Protein AF-A0A0S4ILV2-F1 (afdb_monomer_lite)

pLDDT: mean 85.87, std 9.49, range [50.66, 94.62]

Foldseek 3Di:
DPPVVVVVVVQVVLLVVLLVLLVVLLVVLVCQLPPPPDPVSVVLSVVLNVLLDVCNDDPHGSVSSVVSSVVSVVSVVVVPPPPDPVVVVVVVVVVVVVQVVLLVVLLVLLVVLLCCLVPPDDADPVCPVVSVVLNVLSVVCNVCSVPDGSVSSVVSSVVSVVVCVVRDDD

Structure (mmCIF, N/CA/C/O backbone):
data_AF-A0A0S4ILV2-F1
#
_entry.id   AF-A0A0S4ILV2-F1
#
loop_
_atom_site.group_PDB
_atom_site.id
_atom_site.type_symbol
_atom_site.label_atom_id
_atom_site.label_alt_id
_atom_site.label_comp_id
_atom_site.label_asym_id
_atom_site.label_entity_id
_atom_site.label_seq_id
_atom_site.pdbx_PDB_ins_code
_atom_site.Cartn_x
_atom_site.Cartn_y
_atom_site.Cartn_z
_atom_site.occupancy
_atom_site.B_iso_or_equiv
_atom_site.auth_seq_id
_atom_site.auth_comp_id
_atom_site.auth_asym_id
_atom_site.auth_atom_id
_atom_site.pdbx_PDB_model_num
ATOM 1 N N . MET A 1 1 ? -34.498 4.677 56.492 1.00 55.31 1 MET A N 1
ATOM 2 C CA . MET A 1 1 ? -35.205 3.846 55.490 1.00 55.31 1 MET A CA 1
ATOM 3 C C . MET A 1 1 ? -34.819 4.222 54.044 1.00 55.31 1 MET A C 1
ATOM 5 O O . MET A 1 1 ? -35.516 3.838 53.121 1.00 55.31 1 MET A O 1
ATOM 9 N N . GLU A 1 2 ? -33.682 4.906 53.819 1.00 61.34 2 GLU A N 1
ATOM 10 C CA . GLU A 1 2 ? -33.318 5.513 52.516 1.00 61.34 2 GLU A CA 1
ATOM 11 C C . GLU A 1 2 ? -32.109 4.856 51.813 1.00 61.34 2 GLU A C 1
ATOM 13 O O . GLU A 1 2 ? -31.772 5.202 50.687 1.00 61.34 2 GLU A O 1
ATOM 18 N N . LEU A 1 3 ? -31.452 3.877 52.444 1.00 70.12 3 LEU A N 1
ATOM 19 C CA . LEU A 1 3 ? -30.228 3.257 51.911 1.00 70.12 3 LEU A CA 1
ATOM 20 C C . LEU A 1 3 ? -30.475 2.308 50.727 1.00 70.12 3 LEU A C 1
ATOM 22 O O . LEU A 1 3 ? -29.623 2.187 49.852 1.00 70.12 3 LEU A O 1
ATOM 26 N N . GLU A 1 4 ? -31.615 1.619 50.687 1.00 78.19 4 GLU A N 1
ATOM 27 C CA . GLU A 1 4 ? -31.953 0.713 49.581 1.00 78.19 4 GLU A CA 1
ATOM 28 C C . GLU A 1 4 ? -32.228 1.413 48.242 1.00 78.19 4 GLU A C 1
ATOM 30 O O . GLU A 1 4 ? -31.671 0.962 47.237 1.00 78.19 4 GLU A O 1
ATOM 35 N N . PRO A 1 5 ? -33.035 2.493 48.169 1.00 79.75 5 PRO A N 1
ATOM 36 C CA . PRO A 1 5 ? -33.258 3.188 46.902 1.00 79.75 5 PRO A CA 1
ATOM 37 C C . PRO A 1 5 ? -31.969 3.819 46.361 1.00 79.75 5 PRO A C 1
ATOM 39 O O . PRO A 1 5 ? -31.701 3.693 45.169 1.00 79.75 5 PRO A O 1
ATOM 42 N N . LEU A 1 6 ? -31.121 4.383 47.231 1.00 77.19 6 LEU A N 1
ATOM 43 C CA . LEU A 1 6 ? -29.816 4.933 46.844 1.00 77.19 6 LEU A CA 1
ATOM 44 C C . LEU A 1 6 ? -28.878 3.862 46.267 1.00 77.19 6 LEU A C 1
ATOM 46 O O . LEU A 1 6 ? -28.250 4.088 45.234 1.00 77.19 6 LEU A O 1
ATOM 50 N N . LYS A 1 7 ? -28.821 2.668 46.876 1.00 81.31 7 LYS A N 1
ATOM 51 C CA . LYS A 1 7 ? -28.026 1.543 46.349 1.00 81.31 7 LYS A CA 1
ATOM 52 C C . LYS A 1 7 ? -28.518 1.078 44.980 1.00 81.31 7 LYS A C 1
ATOM 54 O O . LYS A 1 7 ? -27.703 0.836 44.096 1.00 81.31 7 LYS A O 1
ATOM 59 N N . ARG A 1 8 ? -29.838 0.985 44.777 1.00 81.38 8 ARG A N 1
ATOM 60 C CA . ARG A 1 8 ? -30.420 0.624 43.470 1.00 81.38 8 ARG A CA 1
ATOM 61 C C . ARG A 1 8 ? -30.120 1.677 42.406 1.00 81.38 8 ARG A C 1
ATOM 63 O O . ARG A 1 8 ? -29.811 1.325 41.269 1.00 81.38 8 ARG A O 1
ATOM 70 N N . GLU A 1 9 ? -30.176 2.955 42.770 1.00 82.81 9 GLU A N 1
ATOM 71 C CA . GLU A 1 9 ? -29.839 4.048 41.862 1.00 82.81 9 GLU A CA 1
ATOM 72 C C . GLU A 1 9 ? -28.350 4.017 41.479 1.00 82.81 9 GLU A C 1
ATOM 74 O O . GLU A 1 9 ? -28.014 4.111 40.297 1.00 82.81 9 GLU A O 1
ATOM 79 N N . GLU A 1 10 ? -27.450 3.800 42.439 1.00 83.25 10 GLU A N 1
ATOM 80 C CA . GLU A 1 10 ? -26.012 3.668 42.181 1.00 83.25 10 GLU A CA 1
ATOM 81 C C . GLU A 1 10 ? -25.693 2.455 41.291 1.00 83.25 10 GLU A C 1
ATOM 83 O O . GLU A 1 10 ? -24.943 2.574 40.318 1.00 83.25 10 GLU A O 1
ATOM 88 N N . GLU A 1 11 ? -26.311 1.303 41.563 1.00 83.94 11 GLU A N 1
ATOM 89 C CA . GLU A 1 11 ? -26.192 0.088 40.749 1.00 83.94 11 GLU A CA 1
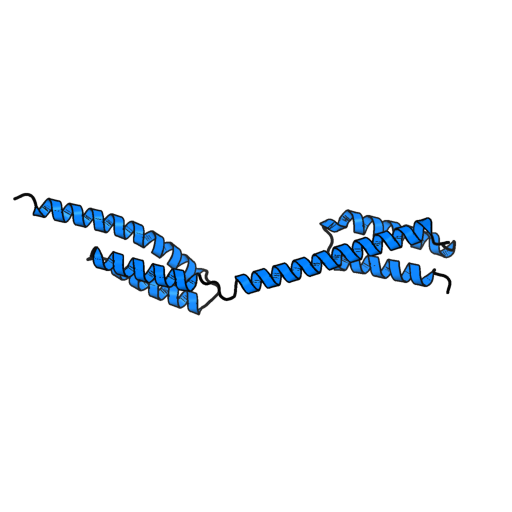ATOM 90 C C . GLU A 1 11 ? -26.661 0.344 39.307 1.00 83.94 11 GLU A C 1
ATOM 92 O O . GLU A 1 11 ? -25.978 -0.027 38.351 1.00 83.94 11 GLU A O 1
ATOM 97 N N . SER A 1 12 ? -27.776 1.061 39.128 1.00 84.19 12 SER A N 1
ATOM 98 C CA . SER A 1 12 ? -28.300 1.403 37.800 1.00 84.19 12 SER A CA 1
ATOM 99 C C . SER A 1 12 ? -27.360 2.327 37.011 1.00 84.19 12 SER A C 1
ATOM 101 O O . SER A 1 12 ? -27.126 2.112 35.815 1.00 84.19 12 SER A O 1
ATOM 103 N N . LYS A 1 13 ? -26.736 3.307 37.683 1.00 88.56 13 LYS A N 1
ATOM 104 C CA . LYS A 1 13 ? -25.730 4.201 37.086 1.00 88.56 13 LYS A CA 1
ATOM 105 C C . LYS A 1 13 ? -24.481 3.420 36.684 1.00 88.56 13 LYS A C 1
ATOM 107 O O . LYS A 1 13 ? -23.993 3.583 35.565 1.00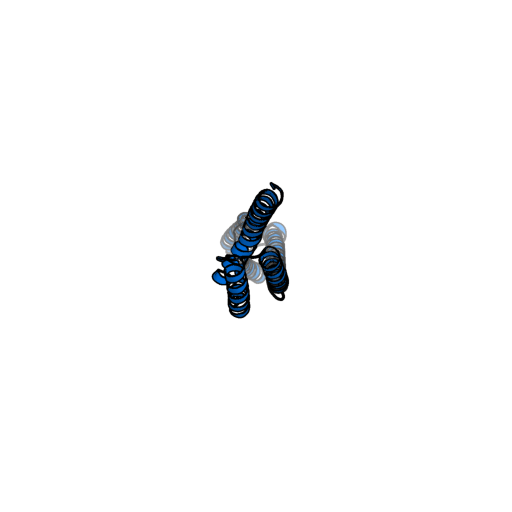 88.56 13 LYS A O 1
ATOM 112 N N . ARG A 1 14 ? -24.003 2.514 37.545 1.00 88.88 14 ARG A N 1
ATOM 113 C CA . ARG A 1 14 ? -22.870 1.622 37.239 1.00 88.88 14 ARG A CA 1
ATOM 114 C C . ARG A 1 14 ? -23.163 0.736 36.033 1.00 88.88 14 ARG A C 1
ATOM 116 O O . ARG A 1 14 ? -22.335 0.663 35.129 1.00 88.88 14 ARG A O 1
ATOM 123 N N . ILE A 1 15 ? -24.342 0.118 35.976 1.00 89.50 15 ILE A N 1
ATOM 124 C CA . ILE A 1 15 ? -24.767 -0.696 34.830 1.00 89.50 15 ILE A CA 1
ATOM 125 C C . ILE A 1 15 ? -24.761 0.145 33.551 1.00 89.50 15 ILE A C 1
ATOM 127 O O . ILE A 1 15 ? -24.232 -0.303 32.539 1.00 89.50 15 ILE A O 1
ATOM 131 N N . THR A 1 16 ? 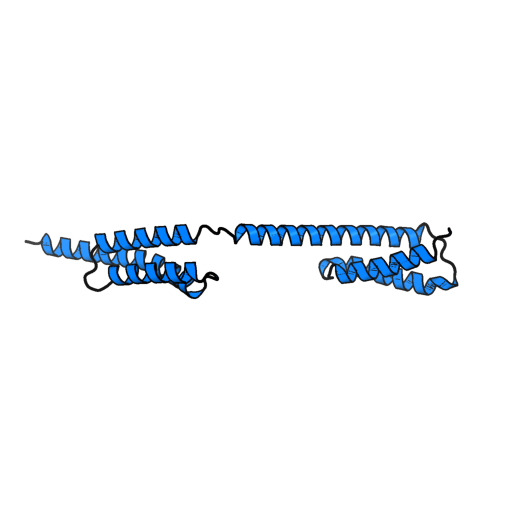-25.269 1.376 33.593 1.00 89.19 16 THR A N 1
ATOM 132 C CA . THR A 1 16 ? -25.295 2.272 32.423 1.00 89.19 16 THR A CA 1
ATOM 133 C C . THR A 1 16 ? -23.888 2.570 31.897 1.00 89.19 16 THR A C 1
ATOM 135 O O . THR A 1 16 ? -23.634 2.446 30.699 1.00 89.19 16 THR A O 1
ATOM 138 N N . ILE A 1 17 ? -22.949 2.891 32.792 1.00 90.62 17 ILE A N 1
ATOM 139 C CA . ILE A 1 17 ? -21.543 3.135 32.435 1.00 90.62 17 ILE A CA 1
ATOM 140 C C . ILE A 1 17 ? -20.907 1.875 31.833 1.00 90.62 17 ILE A C 1
ATOM 142 O O . ILE A 1 17 ? -20.215 1.948 30.815 1.00 90.62 17 ILE A O 1
ATOM 146 N N . LEU A 1 18 ? -21.157 0.710 32.435 1.00 91.06 18 LEU A N 1
ATOM 147 C CA . LEU A 1 18 ? -20.626 -0.564 31.956 1.00 91.06 18 LEU A CA 1
ATOM 148 C C . LEU A 1 18 ? -21.185 -0.937 30.579 1.00 91.06 18 LEU A C 1
ATOM 150 O O . LEU A 1 18 ? -20.421 -1.385 29.727 1.00 91.06 18 LEU A O 1
ATOM 154 N N . LYS A 1 19 ? -22.477 -0.694 30.323 1.00 91.88 19 LYS A N 1
ATOM 155 C CA . LYS A 1 19 ? -23.083 -0.891 28.998 1.00 91.88 19 LYS A CA 1
ATOM 156 C C . LYS A 1 19 ? -22.422 -0.002 27.947 1.00 91.88 19 LYS A C 1
ATOM 158 O O . LYS A 1 19 ? -22.015 -0.513 26.911 1.00 91.88 19 LYS A O 1
ATOM 163 N N . ALA A 1 20 ? -22.196 1.278 28.249 1.00 89.94 20 ALA A N 1
ATOM 164 C CA . ALA A 1 20 ? -21.505 2.189 27.335 1.00 89.94 20 ALA A CA 1
ATOM 165 C C . ALA A 1 20 ? -20.054 1.755 27.038 1.00 89.94 20 ALA A C 1
ATOM 167 O O . ALA A 1 20 ? -19.563 1.907 25.919 1.00 89.94 20 ALA A O 1
ATOM 168 N N . ALA A 1 21 ? -19.346 1.195 28.025 1.00 88.19 21 ALA A N 1
ATOM 169 C CA . ALA A 1 21 ? -18.010 0.637 27.815 1.00 88.19 21 ALA A CA 1
ATOM 170 C C . ALA A 1 21 ? -18.042 -0.641 26.958 1.00 88.19 21 ALA A C 1
ATOM 172 O O . ALA A 1 21 ? -17.188 -0.820 26.087 1.00 88.19 21 ALA A O 1
ATOM 173 N N . ALA A 1 22 ? -19.029 -1.509 27.183 1.00 92.00 22 ALA A N 1
ATOM 174 C CA . ALA A 1 22 ? -19.218 -2.738 26.426 1.00 92.00 22 ALA A CA 1
ATOM 175 C C . ALA A 1 22 ? -19.663 -2.464 24.976 1.00 92.00 22 ALA A C 1
ATOM 177 O O . ALA A 1 22 ? -19.216 -3.152 24.061 1.00 92.00 22 ALA A O 1
ATOM 178 N N . ASP A 1 23 ? -20.436 -1.400 24.739 1.00 92.44 23 ASP A N 1
ATOM 179 C CA . ASP A 1 23 ? -20.822 -0.944 23.400 1.00 92.44 23 ASP A CA 1
ATOM 180 C C . ASP A 1 23 ? -19.614 -0.589 22.528 1.00 92.44 23 ASP A C 1
ATOM 182 O O . ASP A 1 23 ? -19.587 -0.930 21.346 1.00 92.44 23 ASP A O 1
ATOM 186 N N . LYS A 1 24 ? -18.570 0.023 23.102 1.00 91.19 24 LYS A N 1
ATOM 187 C CA . LYS A 1 24 ? -17.326 0.297 22.362 1.00 91.19 24 LYS A CA 1
ATOM 188 C C . LYS A 1 24 ? -16.678 -0.994 21.859 1.00 91.19 24 LYS A C 1
ATOM 190 O O . LYS A 1 24 ? -16.276 -1.068 20.704 1.00 91.19 24 LYS A O 1
ATOM 195 N N . VAL A 1 25 ? -16.624 -2.020 22.710 1.00 91.81 25 VAL A N 1
ATOM 196 C CA . VAL A 1 25 ? -16.092 -3.345 22.346 1.00 91.81 25 VAL A CA 1
ATOM 197 C C . VAL A 1 25 ? -16.983 -4.019 21.302 1.00 91.81 25 VAL A C 1
ATOM 199 O O . VAL A 1 25 ? -16.479 -4.626 20.359 1.00 91.81 25 VAL A O 1
ATOM 202 N N . ARG A 1 26 ? -18.306 -3.864 21.426 1.00 93.56 26 ARG A N 1
ATOM 203 C CA . ARG A 1 26 ? -19.283 -4.378 20.464 1.00 93.56 26 ARG A CA 1
ATOM 204 C C . ARG A 1 26 ? -19.086 -3.792 19.067 1.00 93.56 26 ARG A C 1
ATOM 206 O O . ARG A 1 26 ? -19.136 -4.546 18.103 1.00 93.56 26 ARG A O 1
ATOM 213 N N . ILE A 1 27 ? -18.834 -2.486 18.952 1.00 91.50 27 ILE A N 1
ATOM 214 C CA . ILE A 1 27 ? -18.581 -1.827 17.660 1.00 91.50 27 ILE A CA 1
ATOM 215 C C . ILE A 1 27 ? -17.337 -2.420 16.988 1.00 91.50 27 ILE A C 1
ATOM 217 O O . ILE A 1 27 ? -17.397 -2.790 15.819 1.00 91.50 27 ILE A O 1
ATOM 221 N N . THR A 1 28 ? -16.235 -2.584 17.724 1.00 88.31 28 THR A N 1
ATOM 222 C CA . THR A 1 28 ? -15.004 -3.181 17.178 1.00 88.31 28 THR A CA 1
ATOM 223 C C . THR A 1 28 ? -15.203 -4.641 16.762 1.00 88.31 28 THR A C 1
ATOM 225 O O . THR A 1 28 ? -14.705 -5.069 15.724 1.00 88.31 28 THR A O 1
ATOM 228 N N . LEU A 1 29 ? -15.964 -5.417 17.538 1.00 91.56 29 LEU A N 1
ATOM 229 C CA . LEU A 1 29 ? -16.326 -6.785 17.160 1.00 91.56 29 LEU A CA 1
ATOM 230 C C . LEU A 1 29 ? -17.213 -6.830 15.914 1.00 91.56 29 LEU A C 1
ATOM 232 O O . LEU A 1 29 ? -17.030 -7.715 15.083 1.00 91.56 29 LEU A O 1
ATOM 236 N N . LEU A 1 30 ? -18.158 -5.897 15.777 1.00 93.44 30 LEU A N 1
ATOM 237 C CA . LEU A 1 30 ? -19.042 -5.807 14.617 1.00 93.44 30 LEU A CA 1
ATOM 238 C C . LEU A 1 30 ? -18.248 -5.500 13.347 1.00 93.44 30 LEU A C 1
ATOM 240 O O . LEU A 1 30 ? -18.461 -6.146 12.322 1.00 93.44 30 LEU A O 1
ATOM 244 N N . ASP A 1 31 ? -17.314 -4.557 13.438 1.00 87.50 31 ASP A N 1
ATOM 245 C CA . ASP A 1 31 ? -16.390 -4.225 12.358 1.00 87.50 31 ASP A CA 1
ATOM 246 C C . ASP A 1 31 ? -15.601 -5.469 11.922 1.00 87.50 31 ASP A C 1
ATOM 248 O O . ASP A 1 31 ? -15.673 -5.886 10.764 1.00 87.50 31 ASP A O 1
ATOM 252 N N . ARG A 1 32 ? -14.985 -6.179 12.876 1.00 86.31 32 ARG A N 1
ATOM 253 C CA . ARG A 1 32 ? -14.231 -7.409 12.590 1.00 86.31 32 ARG A CA 1
ATOM 254 C C . ARG A 1 32 ? -15.110 -8.534 12.031 1.00 86.31 32 ARG A C 1
ATOM 256 O O . ARG A 1 32 ? -14.697 -9.239 11.115 1.00 86.31 32 ARG A O 1
ATOM 263 N N . ALA A 1 33 ? -16.333 -8.690 12.534 1.00 90.06 33 ALA A N 1
ATOM 264 C CA . ALA A 1 33 ? -17.302 -9.683 12.067 1.00 90.06 33 ALA A CA 1
ATOM 265 C C . ALA A 1 33 ? -17.802 -9.431 10.633 1.00 90.06 33 ALA A C 1
ATOM 267 O O . ALA A 1 33 ? -18.246 -10.375 9.963 1.00 90.06 33 ALA A O 1
ATOM 268 N N . THR A 1 34 ? -17.752 -8.174 10.185 1.00 88.06 34 THR A N 1
ATOM 269 C CA . THR A 1 34 ? -18.267 -7.725 8.885 1.00 88.06 34 THR A CA 1
ATOM 270 C C . THR A 1 34 ? -17.155 -7.639 7.845 1.00 88.06 34 THR A C 1
ATOM 272 O O . THR A 1 34 ? -17.317 -8.156 6.742 1.00 88.06 34 THR A O 1
ATOM 275 N N . TYR A 1 35 ? -16.017 -7.043 8.209 1.00 82.19 35 TYR A N 1
ATOM 276 C CA . TYR A 1 35 ? -14.973 -6.638 7.267 1.00 82.19 35 TYR A CA 1
ATOM 277 C C . TYR A 1 35 ? -13.658 -7.411 7.387 1.00 82.19 35 TYR A C 1
ATOM 279 O O . TYR A 1 35 ? -12.792 -7.226 6.535 1.00 82.19 35 TYR A O 1
ATOM 287 N N . SER A 1 36 ? -13.477 -8.299 8.379 1.00 81.31 36 SER A N 1
ATOM 288 C CA . SER A 1 36 ? -12.290 -9.171 8.375 1.00 81.31 36 SER A CA 1
ATOM 289 C C . SER A 1 36 ? -12.234 -9.964 7.069 1.00 81.31 36 SER A C 1
ATOM 291 O O . SER A 1 36 ? -13.256 -10.464 6.604 1.00 81.31 36 SER A O 1
ATOM 293 N N . HIS A 1 37 ? -11.039 -10.123 6.501 1.00 76.44 37 HIS A N 1
ATOM 294 C CA . HIS A 1 37 ? -10.801 -10.925 5.302 1.00 76.44 37 HIS A CA 1
ATOM 295 C C . HIS A 1 37 ? -10.782 -12.438 5.576 1.00 76.44 37 HIS A C 1
ATOM 297 O O . HIS A 1 37 ? -10.861 -13.225 4.634 1.00 76.44 37 HIS A O 1
ATOM 303 N N . VAL A 1 38 ? -10.732 -12.857 6.845 1.00 81.12 38 VAL A N 1
ATOM 304 C CA . VAL A 1 38 ? -10.601 -14.259 7.257 1.00 81.12 38 VAL A CA 1
ATOM 305 C C . VAL A 1 38 ? -11.920 -14.776 7.838 1.00 81.12 38 VAL A C 1
ATOM 307 O O . VAL A 1 38 ? -12.419 -14.284 8.849 1.00 81.12 38 VAL A O 1
ATOM 310 N N . ASP A 1 39 ? -12.478 -15.838 7.247 1.00 80.19 39 ASP A N 1
ATOM 311 C CA . ASP A 1 39 ? -13.742 -16.448 7.700 1.00 80.19 39 ASP A CA 1
ATOM 312 C C . ASP A 1 39 ? -13.716 -16.946 9.148 1.00 80.19 39 ASP A C 1
ATOM 314 O O . ASP A 1 39 ? -14.732 -16.928 9.847 1.00 80.19 39 ASP A O 1
ATOM 318 N N . TYR A 1 40 ? -12.561 -17.433 9.600 1.00 84.06 40 TYR A N 1
ATOM 319 C CA . TYR A 1 40 ? -12.372 -17.842 10.987 1.00 84.06 40 TYR A CA 1
ATOM 320 C C . TYR A 1 40 ? -12.536 -16.653 11.942 1.00 84.06 40 TYR A C 1
ATOM 322 O O . TYR A 1 40 ? -13.330 -16.730 12.876 1.00 84.06 40 TYR A O 1
ATOM 330 N N . GLU A 1 41 ? -11.875 -15.529 11.666 1.00 85.44 41 GLU A N 1
ATOM 331 C CA . GLU A 1 41 ? -11.973 -14.320 12.486 1.00 85.44 41 GLU A CA 1
ATOM 332 C C . GLU A 1 41 ? -13.389 -13.747 12.485 1.00 85.44 41 GLU A C 1
ATOM 334 O O . GLU A 1 41 ? -13.894 -13.380 13.544 1.00 85.44 41 GLU A O 1
ATOM 339 N N . ARG A 1 42 ? -14.071 -13.748 11.328 1.00 88.50 42 ARG A N 1
ATOM 340 C CA . ARG A 1 42 ? -15.483 -13.346 11.244 1.00 88.50 42 ARG A CA 1
ATOM 341 C C . ARG A 1 42 ? -16.363 -14.201 12.157 1.00 88.50 42 ARG A C 1
ATOM 343 O O . ARG A 1 42 ? -17.182 -13.660 12.896 1.00 88.50 42 ARG A O 1
ATOM 350 N N . ARG A 1 43 ? -16.192 -15.529 12.141 1.00 90.75 43 ARG A N 1
ATOM 351 C CA . ARG A 1 43 ? -16.951 -16.454 13.005 1.00 90.75 43 ARG A CA 1
ATOM 352 C C . ARG A 1 43 ? -16.652 -16.242 14.488 1.00 90.75 43 ARG A C 1
ATOM 354 O O . ARG A 1 43 ? -17.582 -16.167 15.286 1.00 90.75 43 ARG A O 1
ATOM 361 N N . VAL A 1 44 ? -15.379 -16.108 14.850 1.00 89.94 44 VAL A N 1
ATOM 362 C CA . VAL A 1 44 ? -14.955 -15.882 16.239 1.00 89.94 44 VAL A CA 1
ATOM 363 C C . VAL A 1 44 ? -15.460 -14.529 16.757 1.00 89.94 44 VAL A C 1
ATOM 365 O O . VAL A 1 44 ? -15.989 -14.459 17.867 1.00 89.94 44 VAL A O 1
ATOM 368 N N . ALA A 1 45 ? -15.382 -13.473 15.943 1.00 92.12 45 ALA A N 1
ATOM 369 C CA . ALA A 1 45 ? -15.905 -12.151 16.280 1.00 92.12 45 ALA A CA 1
ATOM 370 C C . ALA A 1 45 ? -17.433 -12.161 16.460 1.00 92.12 45 ALA A C 1
ATOM 372 O O . ALA A 1 45 ? -17.926 -11.586 17.429 1.00 92.12 45 ALA A O 1
ATOM 373 N N . ARG A 1 46 ? -18.185 -12.865 15.597 1.00 94.06 46 ARG A N 1
ATOM 374 C CA . ARG A 1 46 ? -19.644 -13.047 15.756 1.00 94.06 46 ARG A CA 1
ATOM 375 C C . ARG A 1 46 ? -19.994 -13.754 17.062 1.00 94.06 46 ARG A C 1
ATOM 377 O O . ARG A 1 46 ? -20.827 -13.251 17.806 1.00 94.06 46 ARG A O 1
ATOM 384 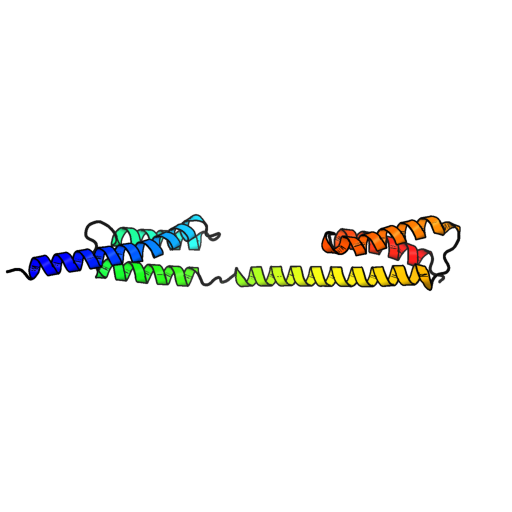N N . GLY A 1 47 ? -19.304 -14.848 17.385 1.00 93.06 47 GLY A N 1
ATOM 385 C CA . GLY A 1 47 ? -19.539 -15.573 18.638 1.00 93.06 47 GLY A CA 1
ATOM 386 C C . GLY A 1 47 ? -19.231 -14.738 19.889 1.00 93.06 47 GLY A C 1
ATOM 387 O O . GLY A 1 47 ? -19.919 -14.851 20.901 1.00 93.06 47 GLY A O 1
ATOM 388 N N . ALA A 1 48 ? -18.222 -13.864 19.841 1.00 93.19 48 ALA A N 1
ATOM 389 C CA . ALA A 1 48 ? -17.958 -12.917 20.928 1.00 93.19 48 ALA A CA 1
ATOM 390 C C . ALA A 1 48 ? -19.012 -11.795 21.002 1.00 93.19 48 ALA A C 1
ATOM 392 O O . ALA A 1 48 ? -19.376 -11.364 22.097 1.00 93.19 48 ALA A O 1
ATOM 393 N N . LEU A 1 49 ? -19.523 -11.346 19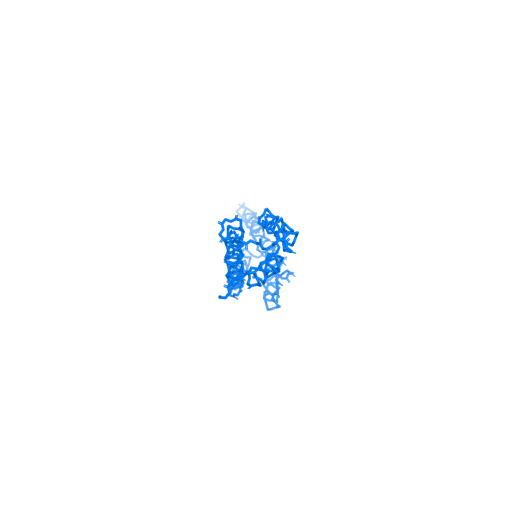.852 1.00 94.62 49 LEU A N 1
ATOM 394 C CA . LEU A 1 49 ? -20.559 -10.319 19.753 1.00 94.62 49 LEU A CA 1
ATOM 395 C C . LEU A 1 49 ? -21.909 -10.806 20.301 1.00 94.62 49 LEU A C 1
ATOM 397 O O . LEU A 1 49 ? -22.573 -10.058 21.017 1.00 94.62 49 LEU A O 1
ATOM 401 N N . GLU A 1 50 ? -22.280 -12.060 20.040 1.00 93.75 50 GLU A N 1
ATOM 402 C CA . GLU A 1 50 ? -23.460 -12.713 20.627 1.00 93.75 50 GLU A CA 1
ATOM 403 C C . GLU A 1 50 ? -23.388 -12.724 22.159 1.00 93.75 50 GLU A C 1
ATOM 405 O O . GLU A 1 50 ? -24.286 -12.204 22.821 1.00 93.75 50 GLU A O 1
ATOM 410 N N . LYS A 1 51 ? -22.266 -13.184 22.727 1.00 91.00 51 LYS A N 1
ATOM 411 C CA . LYS A 1 51 ? -22.048 -13.220 24.186 1.00 91.00 51 LYS A CA 1
ATOM 412 C C . LYS A 1 51 ? -22.130 -11.840 24.842 1.00 91.00 51 LYS A C 1
ATOM 414 O O . LYS A 1 51 ? -22.657 -11.702 25.944 1.00 91.00 51 LYS A O 1
ATOM 419 N N . ILE A 1 52 ? -21.605 -10.807 24.180 1.00 92.56 52 ILE A N 1
ATOM 420 C CA . ILE A 1 52 ? -21.704 -9.425 24.668 1.00 92.56 52 ILE A CA 1
ATOM 421 C C . ILE A 1 52 ? -23.150 -8.914 24.612 1.00 92.56 52 ILE A C 1
ATOM 423 O O . ILE A 1 52 ? -23.594 -8.251 25.549 1.00 92.56 52 ILE A O 1
ATOM 427 N N . ASN A 1 53 ? -23.898 -9.228 23.551 1.00 92.00 53 ASN A N 1
ATOM 428 C CA . ASN A 1 53 ? -25.291 -8.801 23.411 1.00 92.00 53 ASN A CA 1
ATOM 429 C C . ASN A 1 53 ? -26.192 -9.446 24.470 1.00 92.00 53 ASN A C 1
ATOM 431 O O . ASN A 1 53 ? -27.025 -8.754 25.055 1.00 92.00 53 ASN A O 1
ATOM 435 N N . GLU A 1 54 ? -25.985 -10.731 24.763 1.00 89.88 54 GLU A N 1
ATOM 436 C CA . GLU A 1 54 ? -26.681 -11.431 25.847 1.00 89.88 54 GLU A CA 1
ATOM 437 C C . GLU A 1 54 ? -26.401 -10.773 27.205 1.00 89.88 54 GLU A C 1
ATOM 439 O O . GLU A 1 54 ? -27.326 -10.485 27.964 1.00 89.88 54 GLU A O 1
ATOM 444 N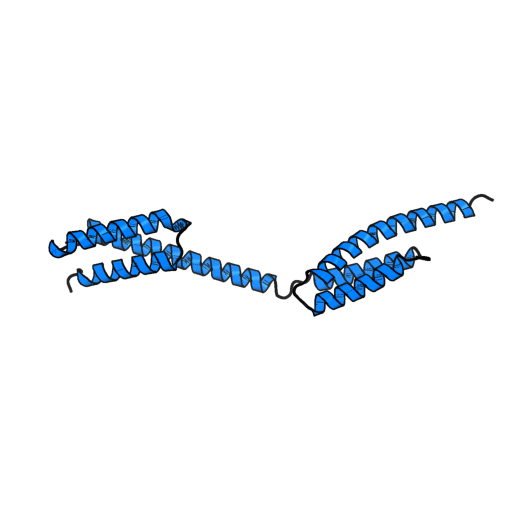 N . ALA A 1 55 ? -25.137 -10.443 27.488 1.00 87.75 55 ALA A N 1
ATOM 445 C CA . ALA A 1 55 ? -24.738 -9.840 28.759 1.00 87.75 55 ALA A CA 1
ATOM 446 C C . ALA A 1 55 ? -25.248 -8.399 28.967 1.00 87.75 55 ALA A C 1
ATOM 448 O O . ALA A 1 55 ? -25.407 -7.967 30.108 1.00 87.75 55 ALA A O 1
ATOM 449 N N . ILE A 1 56 ? -25.500 -7.644 27.891 1.00 88.25 56 ILE A N 1
ATOM 450 C CA . ILE A 1 56 ? -25.999 -6.252 27.932 1.00 88.25 56 ILE A CA 1
ATOM 451 C C . ILE A 1 56 ? -27.540 -6.186 27.940 1.00 88.25 56 ILE A C 1
ATOM 453 O O . ILE A 1 56 ? -28.113 -5.113 28.174 1.00 88.25 56 ILE A O 1
ATOM 457 N N . GLY A 1 57 ? -28.217 -7.315 27.721 1.00 84.06 57 GLY A N 1
ATOM 458 C CA . GLY A 1 57 ? -29.670 -7.418 27.613 1.00 84.06 57 GLY A CA 1
ATOM 459 C C . GLY A 1 57 ? -30.467 -7.020 28.866 1.00 84.06 57 GLY A C 1
ATOM 460 O O . GLY A 1 57 ? -29.991 -6.392 29.820 1.00 84.06 57 GLY A O 1
ATOM 461 N N . THR A 1 58 ? -31.754 -7.355 28.853 1.00 75.31 58 THR A N 1
ATOM 462 C CA . THR A 1 58 ? -32.655 -7.141 29.993 1.00 75.31 58 THR A CA 1
ATOM 463 C C . THR A 1 58 ? -32.255 -8.048 31.157 1.00 75.31 58 THR A C 1
ATOM 465 O O . THR A 1 58 ? -32.141 -9.254 30.976 1.00 75.31 58 THR A O 1
ATOM 468 N N . GLY A 1 59 ? -32.046 -7.480 32.350 1.00 77.25 59 GLY A N 1
ATOM 469 C CA . GLY A 1 59 ? -31.559 -8.227 33.522 1.00 77.25 59 GLY A CA 1
ATOM 470 C C . GLY A 1 59 ? -30.033 -8.275 33.671 1.00 77.25 59 GLY A C 1
ATOM 471 O O . GLY A 1 59 ? -29.526 -9.025 34.500 1.00 77.25 59 GLY A O 1
ATOM 472 N N . ALA A 1 60 ? -29.297 -7.470 32.897 1.00 81.62 60 ALA A N 1
ATOM 473 C CA . ALA A 1 60 ? -27.842 -7.390 32.978 1.00 81.62 60 ALA A CA 1
ATOM 474 C C . ALA A 1 60 ? -27.343 -7.044 34.392 1.00 81.62 60 ALA A C 1
ATOM 476 O O . ALA A 1 60 ? -27.731 -6.028 34.974 1.00 81.62 60 ALA A O 1
ATOM 477 N N . THR A 1 61 ? -26.428 -7.861 34.911 1.00 87.19 61 THR A N 1
ATOM 478 C CA . THR A 1 61 ? -25.712 -7.596 36.162 1.00 87.19 61 THR A CA 1
ATOM 479 C C . THR A 1 61 ? -24.377 -6.919 35.872 1.00 87.19 61 THR A C 1
ATOM 481 O O . THR A 1 61 ? -23.755 -7.147 34.832 1.00 87.19 61 THR A O 1
ATOM 484 N N . SER A 1 62 ? -23.899 -6.101 36.810 1.00 86.94 62 SER A N 1
ATOM 485 C CA . SER A 1 62 ? -22.590 -5.442 36.711 1.00 86.94 62 SER A CA 1
ATOM 486 C C . SER A 1 62 ? -21.457 -6.454 36.474 1.00 86.94 62 SER A C 1
ATOM 488 O O . SER A 1 62 ? -20.649 -6.278 35.562 1.00 86.94 62 SER A O 1
ATOM 490 N N . ALA A 1 63 ? -21.453 -7.563 37.219 1.00 88.12 63 ALA A N 1
ATOM 491 C CA . ALA A 1 63 ? -20.492 -8.655 37.057 1.00 88.12 63 ALA A CA 1
ATOM 492 C C . ALA A 1 63 ? -20.586 -9.344 35.681 1.00 88.12 63 ALA A C 1
ATOM 494 O O . ALA A 1 63 ? -19.555 -9.610 35.062 1.00 88.12 63 ALA A O 1
ATOM 495 N N . GLY A 1 64 ? -21.803 -9.589 35.180 1.00 88.44 64 GLY A N 1
ATOM 496 C CA . GLY A 1 64 ? -22.024 -10.210 33.872 1.00 88.44 64 GLY A CA 1
ATOM 497 C C . GLY A 1 64 ? -21.497 -9.354 32.720 1.00 88.44 64 GLY A C 1
ATOM 498 O O . GLY A 1 64 ? -20.780 -9.859 31.855 1.00 88.44 64 GLY A O 1
ATOM 499 N N . ILE A 1 65 ? -21.765 -8.042 32.753 1.00 90.25 65 ILE A N 1
ATOM 500 C CA . ILE A 1 65 ? -21.255 -7.109 31.739 1.00 90.25 65 ILE A CA 1
ATOM 501 C C . ILE A 1 65 ? -19.723 -7.070 31.769 1.00 90.25 65 ILE A C 1
ATOM 503 O O . ILE A 1 65 ? -19.091 -7.128 30.713 1.00 90.25 65 ILE A O 1
ATOM 507 N N . ILE A 1 66 ? -19.105 -7.006 32.955 1.00 90.94 66 ILE A N 1
ATOM 508 C CA . ILE A 1 66 ? -17.639 -6.975 33.089 1.00 90.94 66 ILE A CA 1
ATOM 509 C C . ILE A 1 66 ? -17.013 -8.257 32.529 1.00 90.94 66 ILE A C 1
ATOM 511 O O . ILE A 1 66 ? -16.084 -8.173 31.726 1.00 90.94 66 ILE A O 1
ATOM 515 N N . ALA A 1 67 ? -17.533 -9.428 32.904 1.00 91.56 67 ALA A N 1
ATOM 516 C CA . ALA A 1 67 ? -17.010 -10.714 32.450 1.00 91.56 67 ALA A CA 1
ATOM 517 C C . ALA A 1 67 ? -17.106 -10.867 30.923 1.00 91.56 67 ALA A C 1
ATOM 519 O O . ALA A 1 67 ? -16.117 -11.217 30.273 1.00 91.56 67 ALA A O 1
ATOM 520 N N . ALA A 1 68 ? -18.260 -10.535 30.336 1.00 91.69 68 ALA A N 1
ATOM 521 C CA . ALA A 1 68 ? -18.451 -10.582 28.888 1.00 91.69 68 ALA A CA 1
ATOM 522 C C . ALA A 1 68 ? -17.545 -9.581 28.158 1.00 91.69 68 ALA A C 1
ATOM 524 O O . ALA A 1 68 ? -16.920 -9.926 27.156 1.00 91.69 68 ALA A O 1
ATOM 525 N N . THR A 1 69 ? -17.404 -8.367 28.697 1.00 91.50 69 THR A N 1
ATOM 526 C CA . THR A 1 69 ? -16.531 -7.331 28.125 1.00 91.50 69 THR A CA 1
ATOM 527 C C . THR A 1 69 ? -15.063 -7.752 28.153 1.00 91.50 69 THR A C 1
ATOM 529 O O . THR A 1 69 ? -14.352 -7.552 27.170 1.00 91.50 69 THR A O 1
ATOM 532 N N . LEU A 1 70 ? -14.590 -8.348 29.252 1.00 92.12 70 LEU A N 1
ATOM 533 C CA . LEU A 1 70 ? -13.220 -8.855 29.357 1.00 92.12 70 LEU A CA 1
ATOM 534 C C . LEU A 1 70 ? -12.977 -10.009 28.385 1.00 92.12 70 LEU A C 1
ATOM 536 O O . LEU A 1 70 ? -12.002 -9.969 27.641 1.00 92.12 70 LEU A O 1
ATOM 540 N N . SER A 1 71 ? -13.890 -10.983 28.328 1.00 92.00 71 SER A N 1
ATOM 541 C CA . SER A 1 71 ? -13.793 -12.107 27.392 1.00 92.00 71 SER A CA 1
ATOM 542 C C . SER A 1 71 ? -13.730 -11.631 25.938 1.00 92.00 71 SER A C 1
ATOM 544 O O . SER A 1 71 ? -12.855 -12.052 25.182 1.00 92.00 71 SER A O 1
ATOM 546 N N . ALA A 1 72 ? -14.592 -10.687 25.560 1.00 92.50 72 ALA A N 1
ATOM 547 C CA . ALA A 1 72 ? -14.590 -10.078 24.237 1.00 92.50 72 ALA A CA 1
ATOM 548 C C . ALA A 1 72 ? -13.300 -9.308 23.926 1.00 92.50 72 ALA A C 1
ATOM 550 O O . ALA A 1 72 ? -12.788 -9.398 22.813 1.00 92.50 72 ALA A O 1
ATOM 551 N N . LYS A 1 73 ? -12.737 -8.586 24.903 1.00 91.12 73 LYS A N 1
ATOM 552 C CA . LYS A 1 73 ? -11.431 -7.928 24.748 1.00 91.12 73 LYS A CA 1
ATOM 553 C C . LYS A 1 73 ? -10.301 -8.934 24.542 1.00 91.12 73 LYS A C 1
ATOM 555 O O . LYS A 1 73 ? -9.439 -8.688 23.708 1.00 91.12 73 LYS A O 1
ATOM 560 N N . THR A 1 74 ? -10.312 -10.066 25.246 1.00 90.00 74 THR A N 1
ATOM 561 C CA . THR A 1 74 ? -9.338 -11.148 25.032 1.00 90.00 74 THR A CA 1
ATOM 562 C C . THR A 1 74 ? -9.463 -11.737 23.630 1.00 90.00 74 THR A C 1
ATOM 564 O O . THR A 1 74 ? -8.451 -11.954 22.970 1.00 90.00 74 THR A O 1
ATOM 567 N N . VAL A 1 75 ? -10.693 -11.941 23.148 1.00 89.44 75 VAL A N 1
ATOM 568 C CA . VAL A 1 75 ? -10.938 -12.388 21.771 1.00 89.44 75 VAL A CA 1
ATOM 569 C C . VAL A 1 75 ? -10.400 -11.369 20.771 1.00 89.44 75 VAL A C 1
ATOM 571 O O . VAL A 1 75 ? -9.639 -11.746 19.890 1.00 89.44 75 VAL A O 1
ATOM 574 N N . LEU A 1 76 ? -10.722 -10.082 20.927 1.00 87.00 76 LEU A N 1
ATOM 575 C CA . LEU A 1 76 ? -10.192 -9.028 20.058 1.00 87.00 76 LEU A CA 1
ATOM 576 C C . LEU A 1 76 ? -8.661 -8.980 20.068 1.00 87.00 76 LEU A C 1
ATOM 578 O O . LEU A 1 76 ? -8.066 -8.850 19.007 1.00 87.00 76 LEU A O 1
ATOM 582 N N . ALA A 1 77 ? -8.022 -9.136 21.229 1.00 84.56 77 ALA A N 1
ATOM 583 C CA . ALA A 1 77 ? -6.566 -9.195 21.319 1.00 84.56 77 ALA A CA 1
ATOM 584 C C . ALA A 1 77 ? -5.991 -10.398 20.547 1.00 84.56 77 ALA A C 1
ATOM 586 O O . ALA A 1 77 ? -5.024 -10.237 19.808 1.00 84.56 77 ALA A O 1
ATOM 587 N N . GLY A 1 78 ? -6.622 -11.573 20.646 1.00 80.31 78 GLY A N 1
ATOM 588 C CA . GLY A 1 78 ? -6.237 -12.767 19.879 1.00 80.31 78 GLY A CA 1
ATOM 589 C C . GLY A 1 78 ? -6.557 -12.691 18.381 1.00 80.31 78 GLY A C 1
ATOM 590 O O . GLY A 1 78 ? -5.953 -13.405 17.590 1.00 80.31 78 GLY A O 1
ATOM 591 N N . LEU A 1 79 ? -7.488 -11.822 17.978 1.00 77.38 79 LEU A N 1
ATOM 592 C CA . LEU A 1 79 ? -7.781 -11.502 16.574 1.00 77.38 79 LEU A CA 1
ATOM 593 C C . LEU A 1 79 ? -6.908 -10.363 16.024 1.00 77.38 79 LEU A C 1
ATOM 595 O O . LEU A 1 79 ? -6.890 -10.153 14.814 1.00 77.38 79 LEU A O 1
ATOM 599 N N . SER A 1 80 ? -6.250 -9.605 16.907 1.00 62.19 80 SER A N 1
ATOM 600 C CA . SER A 1 80 ? -5.360 -8.484 16.585 1.00 62.19 80 SER A CA 1
ATOM 601 C C . SER A 1 80 ? -3.907 -8.924 16.408 1.00 62.19 80 SER A C 1
ATOM 603 O O . SER A 1 80 ? -3.093 -8.142 15.920 1.00 62.19 80 SER A O 1
ATOM 605 N N . THR A 1 81 ? -3.550 -10.148 16.807 1.00 55.88 81 THR A N 1
ATOM 606 C CA . THR A 1 81 ? -2.271 -10.755 16.432 1.00 55.88 81 THR A CA 1
ATOM 607 C C . THR A 1 81 ? -2.324 -11.129 14.954 1.00 55.88 81 THR A C 1
ATOM 609 O O . THR A 1 81 ? -2.717 -12.238 14.594 1.00 55.88 81 THR A O 1
ATOM 612 N N . ASN A 1 82 ? -1.953 -10.165 14.114 1.00 57.78 82 ASN A N 1
ATOM 613 C CA . ASN A 1 82 ? -1.779 -10.259 12.669 1.00 57.78 82 ASN A CA 1
ATOM 614 C C . ASN A 1 82 ? -0.644 -11.227 12.287 1.00 57.78 82 ASN A C 1
ATOM 616 O O . ASN A 1 82 ? 0.365 -10.838 11.704 1.00 57.78 82 ASN A O 1
ATOM 620 N N . LEU A 1 83 ? -0.804 -12.516 12.581 1.00 50.66 83 LEU A N 1
ATOM 621 C CA . LEU A 1 83 ? 0.015 -13.568 11.984 1.00 50.66 83 LEU A CA 1
ATOM 622 C C . LEU A 1 83 ? -0.338 -13.654 10.490 1.00 50.66 83 LEU A C 1
ATOM 624 O O . LEU A 1 83 ? -1.256 -14.367 10.092 1.00 50.66 83 LEU A O 1
ATOM 628 N N . GLY A 1 84 ? 0.358 -12.856 9.678 1.00 54.41 84 GLY A N 1
ATOM 629 C CA . GLY A 1 84 ? 0.314 -12.901 8.216 1.00 54.41 84 GLY A CA 1
ATOM 630 C C . GLY A 1 84 ? 0.085 -11.561 7.513 1.00 54.41 84 GLY A C 1
ATOM 631 O O . GLY A 1 84 ? 0.395 -11.457 6.328 1.00 54.41 84 GLY A O 1
ATOM 632 N N . GLU A 1 85 ? -0.424 -10.526 8.189 1.00 55.22 85 GLU A N 1
ATOM 633 C CA . GLU A 1 85 ? -0.541 -9.189 7.575 1.00 55.22 85 GLU A CA 1
ATOM 634 C C . GLU A 1 85 ? 0.814 -8.474 7.573 1.00 55.22 85 GLU A C 1
ATOM 636 O O . GLU A 1 85 ? 1.229 -7.976 6.529 1.00 55.22 85 GLU A O 1
ATOM 641 N N . ASP A 1 86 ? 1.563 -8.555 8.676 1.00 58.81 86 ASP A N 1
ATOM 642 C CA . ASP A 1 86 ? 2.920 -8.002 8.777 1.00 58.81 86 ASP A CA 1
ATOM 643 C C . ASP A 1 86 ? 3.892 -8.689 7.806 1.00 58.81 86 ASP A C 1
ATOM 645 O O . ASP A 1 86 ? 4.704 -8.023 7.164 1.00 58.81 86 ASP A O 1
ATOM 649 N N . ASP A 1 87 ? 3.759 -10.005 7.610 1.00 62.25 87 ASP A N 1
ATOM 650 C CA . ASP A 1 87 ? 4.555 -10.755 6.629 1.00 62.25 87 ASP A CA 1
ATOM 651 C C . ASP A 1 87 ? 4.210 -10.350 5.188 1.00 62.25 87 ASP A C 1
ATOM 653 O O . ASP A 1 87 ? 5.094 -10.229 4.338 1.00 62.25 87 ASP A O 1
ATOM 657 N N . ARG A 1 88 ? 2.926 -10.095 4.896 1.00 63.50 88 ARG A N 1
ATOM 658 C CA . ARG A 1 88 ? 2.478 -9.628 3.574 1.00 63.50 88 ARG A CA 1
ATOM 659 C C . ARG A 1 88 ? 2.919 -8.199 3.290 1.00 63.50 88 ARG A C 1
ATOM 661 O O . ARG A 1 88 ? 3.359 -7.929 2.173 1.00 63.50 88 ARG A O 1
ATOM 668 N N . VAL A 1 89 ? 2.815 -7.302 4.269 1.00 68.88 89 VAL A N 1
ATOM 669 C CA . VAL A 1 89 ? 3.301 -5.921 4.157 1.00 68.88 89 VAL A CA 1
ATOM 670 C C . VAL A 1 89 ? 4.817 -5.926 3.983 1.00 68.88 89 VAL A C 1
ATOM 672 O O . VAL A 1 89 ? 5.308 -5.321 3.036 1.00 68.88 89 VAL A O 1
ATOM 675 N N . SER A 1 90 ? 5.548 -6.712 4.777 1.00 71.31 90 SER A N 1
ATOM 676 C CA . SER A 1 90 ? 7.003 -6.871 4.642 1.00 71.31 90 SER A CA 1
ATOM 677 C C . SER A 1 90 ? 7.404 -7.422 3.270 1.00 71.31 90 SER A C 1
ATOM 679 O O . SER A 1 90 ? 8.345 -6.927 2.648 1.00 71.31 90 SER A O 1
ATOM 681 N N . ALA A 1 91 ? 6.676 -8.414 2.747 1.00 72.44 91 ALA A N 1
ATOM 682 C CA . ALA A 1 91 ? 6.909 -8.948 1.407 1.00 72.44 91 ALA A CA 1
ATOM 683 C C . ALA A 1 91 ? 6.619 -7.909 0.308 1.00 72.44 91 ALA A C 1
ATOM 685 O O . ALA A 1 91 ? 7.378 -7.803 -0.657 1.00 72.44 91 ALA A O 1
ATOM 686 N N . MET A 1 92 ? 5.556 -7.112 0.459 1.00 77.50 92 MET A N 1
ATOM 687 C CA . MET A 1 92 ? 5.208 -6.040 -0.477 1.00 77.50 92 MET A CA 1
ATOM 688 C C . MET A 1 92 ? 6.236 -4.903 -0.447 1.00 77.50 92 MET A C 1
ATOM 690 O O . MET A 1 92 ? 6.640 -4.413 -1.498 1.00 77.50 92 MET A O 1
ATOM 694 N N . GLU A 1 93 ? 6.707 -4.510 0.734 1.00 78.88 93 GLU A N 1
ATOM 695 C CA . GLU A 1 93 ? 7.760 -3.507 0.899 1.00 78.88 93 GLU A CA 1
ATOM 696 C C . GLU A 1 93 ? 9.097 -3.992 0.331 1.00 78.88 93 GLU A C 1
ATOM 698 O O . GLU A 1 93 ? 9.796 -3.230 -0.342 1.00 78.88 93 GLU A O 1
ATOM 703 N N . ALA A 1 94 ? 9.438 -5.270 0.521 1.00 80.81 94 ALA A N 1
ATOM 704 C CA . ALA A 1 94 ? 10.618 -5.879 -0.085 1.00 80.81 94 ALA A CA 1
ATOM 705 C C . ALA A 1 94 ? 10.525 -5.913 -1.622 1.00 80.81 94 ALA A C 1
ATOM 707 O O . ALA A 1 94 ? 11.506 -5.593 -2.306 1.00 80.81 94 ALA A O 1
ATOM 708 N N . ALA A 1 95 ? 9.351 -6.234 -2.175 1.00 80.44 95 ALA A N 1
ATOM 709 C CA . ALA A 1 95 ? 9.088 -6.185 -3.614 1.00 80.44 95 ALA A CA 1
ATOM 710 C C . ALA A 1 95 ? 9.184 -4.747 -4.161 1.00 80.44 95 ALA A C 1
ATOM 712 O O . ALA A 1 95 ? 9.894 -4.492 -5.131 1.00 80.44 95 ALA A O 1
ATOM 713 N N . ALA A 1 96 ? 8.575 -3.774 -3.481 1.00 81.75 96 ALA A N 1
ATOM 714 C CA . ALA A 1 96 ? 8.655 -2.366 -3.864 1.00 81.75 96 ALA A CA 1
ATOM 715 C C . ALA A 1 96 ? 10.094 -1.827 -3.787 1.00 81.75 96 ALA A C 1
ATOM 717 O O . ALA A 1 96 ? 10.524 -1.052 -4.644 1.00 81.75 96 ALA A O 1
ATOM 718 N N . LYS A 1 97 ? 10.874 -2.252 -2.785 1.00 86.88 97 LYS A N 1
ATOM 719 C CA . LYS A 1 97 ? 12.287 -1.882 -2.641 1.00 86.88 97 LYS A CA 1
ATOM 720 C C . LYS A 1 97 ? 13.149 -2.478 -3.753 1.00 86.88 97 LYS A C 1
ATOM 722 O O . LYS A 1 97 ? 14.006 -1.781 -4.293 1.00 86.88 97 LYS A O 1
ATOM 727 N N . THR A 1 98 ? 12.929 -3.742 -4.110 1.00 86.94 98 THR A N 1
ATOM 728 C CA . THR A 1 98 ? 13.652 -4.385 -5.221 1.00 86.94 98 THR A CA 1
ATOM 729 C C . THR A 1 98 ? 13.296 -3.759 -6.566 1.00 86.94 98 THR A C 1
ATOM 731 O O . THR A 1 98 ? 14.192 -3.523 -7.377 1.00 86.94 98 THR A O 1
ATOM 734 N N . GLU A 1 99 ? 12.029 -3.407 -6.781 1.00 86.00 99 GLU A N 1
ATOM 735 C CA . GLU A 1 99 ? 11.576 -2.724 -7.993 1.00 86.00 99 GLU A CA 1
ATOM 736 C C . GLU A 1 99 ? 12.159 -1.306 -8.112 1.00 86.00 99 GLU A C 1
ATOM 738 O O . GLU A 1 99 ? 12.698 -0.953 -9.163 1.00 86.00 99 GLU A O 1
ATOM 743 N N . ARG A 1 100 ? 12.174 -0.524 -7.019 1.00 87.12 100 ARG A N 1
ATOM 744 C CA . ARG A 1 100 ? 12.868 0.779 -6.973 1.00 87.12 100 ARG A CA 1
ATOM 745 C C . ARG A 1 100 ? 14.360 0.643 -7.261 1.00 87.12 100 ARG A C 1
ATOM 747 O O . ARG A 1 100 ? 14.870 1.347 -8.125 1.00 87.12 100 ARG A O 1
ATOM 754 N N . GLY A 1 101 ? 15.037 -0.312 -6.624 1.00 90.94 101 GLY A N 1
ATOM 755 C CA . GLY A 1 101 ? 16.465 -0.543 -6.853 1.00 90.94 101 GLY A CA 1
ATOM 756 C C . GLY A 1 101 ? 16.792 -1.040 -8.267 1.00 90.94 101 GLY A C 1
ATOM 757 O O . GLY A 1 101 ? 17.912 -0.858 -8.741 1.00 90.94 101 GLY A O 1
ATOM 758 N N . ARG A 1 102 ? 15.851 -1.687 -8.969 1.00 90.44 102 ARG A N 1
ATOM 759 C CA . ARG A 1 102 ? 16.001 -2.013 -10.399 1.00 90.44 102 ARG A CA 1
ATOM 760 C C . ARG A 1 102 ? 15.832 -0.769 -11.268 1.00 90.44 102 ARG A C 1
ATOM 762 O O . ARG A 1 102 ? 16.602 -0.576 -12.201 1.00 90.44 102 ARG A O 1
ATOM 769 N N . LYS A 1 103 ? 14.844 0.068 -10.949 1.00 91.06 103 LYS A N 1
ATOM 770 C CA . LYS A 1 103 ? 14.577 1.324 -11.655 1.00 91.06 103 LYS A CA 1
ATOM 771 C C . LYS A 1 103 ? 15.758 2.288 -11.577 1.00 91.06 103 LYS A C 1
ATOM 773 O O . LYS A 1 103 ? 16.142 2.849 -12.593 1.00 91.06 103 LYS A O 1
ATOM 778 N N . GLU A 1 104 ? 16.339 2.452 -10.392 1.00 91.88 104 GLU A N 1
ATOM 779 C CA . GLU A 1 104 ? 17.510 3.310 -10.173 1.00 91.88 104 GLU A CA 1
ATOM 780 C C . GLU A 1 104 ? 18.707 2.852 -11.011 1.00 91.88 104 GLU A C 1
ATOM 782 O O . GLU A 1 104 ? 19.276 3.667 -11.731 1.00 91.88 104 GLU A O 1
ATOM 787 N N . ARG A 1 105 ? 19.004 1.545 -11.017 1.00 93.56 105 ARG A N 1
ATOM 788 C CA . ARG A 1 105 ? 20.073 0.970 -11.850 1.00 93.56 105 ARG A CA 1
ATOM 789 C C . ARG A 1 105 ? 19.864 1.229 -13.342 1.00 93.56 105 ARG A C 1
ATOM 791 O O . ARG A 1 105 ? 20.757 1.753 -13.987 1.00 93.56 105 ARG A O 1
ATOM 798 N N . LEU A 1 106 ? 18.666 0.967 -13.870 1.00 92.19 106 LEU A N 1
ATOM 799 C CA . LEU A 1 106 ? 18.360 1.235 -15.284 1.00 92.19 106 LEU A CA 1
ATOM 800 C C . LEU A 1 106 ? 18.517 2.717 -15.660 1.00 92.19 106 LEU A C 1
ATOM 802 O O . LEU A 1 106 ? 18.899 3.039 -16.782 1.00 92.19 106 LEU A O 1
ATOM 806 N N . LEU A 1 107 ? 18.209 3.631 -14.736 1.00 93.00 107 LEU A N 1
ATOM 807 C CA . LEU A 1 107 ? 18.386 5.067 -14.958 1.00 93.00 107 LEU A CA 1
ATOM 808 C C . LEU A 1 107 ? 19.858 5.483 -14.933 1.00 93.00 107 LEU A C 1
ATOM 810 O O . LEU A 1 107 ? 20.231 6.394 -15.670 1.00 93.00 107 LEU A O 1
ATOM 814 N N . GLU A 1 108 ? 20.677 4.864 -14.085 1.00 94.50 108 GLU A N 1
ATOM 815 C CA . GLU A 1 108 ? 22.131 5.054 -14.095 1.00 94.50 108 GLU A CA 1
ATOM 816 C C . GLU A 1 108 ? 22.738 4.524 -15.397 1.00 94.50 108 GLU A C 1
ATOM 818 O O . GLU A 1 108 ? 23.422 5.278 -16.088 1.00 94.50 108 GLU A O 1
ATOM 823 N N . ASP A 1 109 ? 22.374 3.308 -15.805 1.00 93.31 109 ASP A N 1
ATOM 824 C CA . ASP A 1 109 ? 22.841 2.706 -17.057 1.00 93.31 109 ASP A CA 1
ATOM 825 C C . ASP A 1 109 ? 22.453 3.569 -18.277 1.00 93.31 109 ASP A C 1
ATOM 827 O O . ASP A 1 109 ? 23.280 3.849 -19.146 1.00 93.31 109 ASP A O 1
ATOM 831 N N . LEU A 1 110 ? 21.217 4.091 -18.323 1.00 93.12 110 LEU A N 1
ATOM 832 C CA . LEU A 1 110 ? 20.780 5.023 -19.372 1.00 93.12 110 LEU A CA 1
ATOM 833 C C . LEU A 1 110 ? 21.608 6.314 -19.405 1.00 93.12 110 LEU A C 1
ATOM 835 O O . LEU A 1 110 ? 21.943 6.794 -20.490 1.00 93.12 110 LEU A O 1
ATOM 839 N N . LYS A 1 111 ? 21.948 6.891 -18.245 1.00 93.75 111 LYS A N 1
ATOM 840 C CA . LYS A 1 111 ? 22.805 8.089 -18.180 1.00 93.75 111 LYS A CA 1
ATOM 841 C C . LYS A 1 111 ? 24.196 7.797 -18.731 1.00 93.75 111 LYS A C 1
ATOM 843 O O . LYS A 1 111 ? 24.732 8.616 -19.481 1.00 93.75 111 LYS A O 1
ATOM 848 N N . ASP A 1 112 ? 24.750 6.634 -18.411 1.00 93.00 112 ASP A N 1
ATOM 849 C CA . ASP A 1 112 ? 26.057 6.203 -18.901 1.00 93.00 112 ASP A CA 1
ATOM 850 C C . ASP A 1 112 ? 26.050 5.945 -20.413 1.00 93.00 112 ASP A C 1
ATOM 852 O O . ASP A 1 112 ? 26.994 6.334 -21.115 1.00 93.00 112 ASP A O 1
ATOM 856 N N . LEU A 1 113 ? 24.972 5.364 -20.949 1.00 91.06 113 LEU A N 1
ATOM 857 C CA . LEU A 1 113 ? 24.775 5.192 -22.392 1.00 91.06 113 LEU A CA 1
ATOM 858 C C . LEU A 1 113 ? 24.679 6.543 -23.109 1.00 91.06 113 LEU A C 1
ATOM 860 O O . LEU A 1 113 ? 25.412 6.770 -24.075 1.00 91.06 113 LEU A O 1
ATOM 864 N N . ILE A 1 114 ? 23.863 7.475 -22.602 1.00 92.56 114 ILE A N 1
ATOM 865 C CA . ILE A 1 114 ? 23.760 8.846 -23.133 1.00 92.56 114 ILE A CA 1
ATOM 866 C C . ILE A 1 114 ? 25.134 9.517 -23.143 1.00 92.56 114 ILE A C 1
ATOM 868 O O . ILE A 1 114 ? 25.546 10.086 -24.157 1.00 92.56 114 ILE A O 1
ATOM 872 N N . PHE A 1 115 ? 25.863 9.439 -22.028 1.00 92.62 115 PHE A N 1
ATOM 873 C CA . PHE A 1 115 ? 27.193 10.024 -21.906 1.00 92.62 115 PHE A CA 1
ATOM 874 C C . PHE A 1 115 ? 28.175 9.411 -22.914 1.00 92.62 115 PHE A C 1
ATOM 876 O O . PHE A 1 115 ? 28.930 10.126 -23.577 1.00 92.62 115 PHE A O 1
ATOM 883 N N . THR A 1 116 ? 28.136 8.089 -23.076 1.00 89.12 116 THR A N 1
ATOM 884 C CA . THR A 1 116 ? 28.988 7.351 -24.014 1.00 89.12 116 THR A CA 1
ATOM 885 C C . THR A 1 116 ? 28.717 7.762 -25.459 1.00 89.12 116 THR A C 1
ATOM 887 O O . THR A 1 116 ? 29.657 8.071 -26.193 1.00 89.12 116 THR A O 1
ATOM 890 N N . VAL A 1 117 ? 27.447 7.836 -25.854 1.00 88.44 117 VAL A N 1
ATOM 891 C CA . VAL A 1 117 ? 27.029 8.241 -27.203 1.00 88.44 117 VAL A CA 1
ATOM 892 C C . VAL A 1 117 ? 27.417 9.693 -27.487 1.00 88.44 117 VAL A C 1
ATOM 894 O O . VAL A 1 117 ? 27.945 9.976 -28.558 1.00 88.44 117 VAL A O 1
ATOM 897 N N . ARG A 1 118 ? 27.221 10.607 -26.526 1.00 88.50 118 ARG A N 1
ATOM 898 C CA . ARG A 1 118 ? 27.510 12.042 -26.697 1.00 88.50 118 ARG A CA 1
ATOM 899 C C . ARG A 1 118 ? 28.997 12.381 -26.738 1.00 88.50 118 ARG A C 1
ATOM 901 O O . ARG A 1 118 ? 29.381 13.308 -27.445 1.00 88.50 118 ARG A O 1
ATOM 908 N N . HIS A 1 119 ? 29.820 11.689 -25.951 1.00 86.75 119 HIS A N 1
ATOM 909 C CA . HIS A 1 119 ? 31.187 12.149 -25.677 1.00 86.75 119 HIS A CA 1
ATOM 910 C C . HIS A 1 119 ? 32.288 11.157 -26.035 1.00 86.75 119 HIS A C 1
ATOM 912 O O . HIS A 1 119 ? 33.448 11.555 -26.125 1.00 86.75 119 HIS A O 1
ATOM 918 N N . ARG A 1 120 ? 31.968 9.870 -26.196 1.00 85.00 120 ARG A N 1
ATOM 919 C CA . ARG A 1 120 ? 32.982 8.814 -26.349 1.00 85.00 120 ARG A CA 1
ATOM 920 C C . ARG A 1 120 ? 32.842 8.002 -27.627 1.00 85.00 120 ARG A C 1
ATOM 922 O O . ARG A 1 120 ? 33.783 7.298 -27.983 1.00 85.00 120 ARG A O 1
ATOM 929 N N . MET A 1 121 ? 31.713 8.095 -28.323 1.00 84.12 121 MET A N 1
ATOM 930 C CA . MET A 1 121 ? 31.508 7.402 -29.587 1.00 84.12 121 MET A CA 1
ATOM 931 C C . MET A 1 121 ? 31.611 8.332 -30.783 1.00 84.12 121 MET A C 1
ATOM 933 O O . MET A 1 121 ? 31.121 9.458 -30.782 1.00 84.12 121 MET A O 1
ATOM 937 N N . ARG A 1 122 ? 32.207 7.803 -31.851 1.00 85.69 122 ARG A N 1
ATOM 938 C CA . ARG A 1 122 ? 32.167 8.411 -33.173 1.00 85.69 122 ARG A CA 1
ATOM 939 C C . ARG A 1 122 ? 31.034 7.764 -33.959 1.00 85.69 122 ARG A C 1
ATOM 941 O O . ARG A 1 122 ? 31.180 6.648 -34.443 1.00 85.69 122 ARG A O 1
ATOM 948 N N . ILE A 1 123 ? 29.906 8.458 -34.042 1.00 85.12 123 ILE A N 1
ATOM 949 C CA . ILE A 1 123 ? 28.706 7.951 -34.712 1.00 85.12 123 ILE A CA 1
ATOM 950 C C . ILE A 1 123 ? 28.881 8.119 -36.233 1.00 85.12 123 ILE A C 1
ATOM 952 O O . ILE A 1 123 ? 29.262 9.204 -36.676 1.00 85.12 123 ILE A O 1
ATOM 956 N N . PRO A 1 124 ? 28.654 7.078 -37.052 1.00 86.81 124 PRO A N 1
ATOM 957 C CA . PRO A 1 124 ? 28.667 7.224 -38.504 1.00 86.81 124 PRO A CA 1
ATOM 958 C C . PRO A 1 124 ? 27.487 8.086 -38.998 1.00 86.81 124 PRO A C 1
ATOM 960 O O . PRO A 1 124 ? 26.409 8.027 -38.401 1.00 86.81 124 PRO A O 1
ATOM 963 N N . PRO A 1 125 ? 27.632 8.843 -40.106 1.00 87.44 125 PRO A N 1
ATOM 964 C CA . PRO A 1 125 ? 26.602 9.783 -40.567 1.00 87.44 125 PRO A CA 1
ATOM 965 C C . PRO A 1 125 ? 25.239 9.142 -40.858 1.00 87.44 125 PRO A C 1
ATOM 967 O O . PRO A 1 125 ? 24.200 9.750 -40.618 1.00 87.44 125 PRO A O 1
ATOM 970 N N . GLU A 1 126 ? 25.238 7.894 -41.328 1.00 87.88 126 GLU A N 1
ATOM 971 C CA . GLU A 1 126 ? 24.031 7.101 -41.603 1.00 87.88 126 GLU A CA 1
ATOM 972 C C . GLU A 1 126 ? 23.189 6.787 -40.353 1.00 87.88 126 GLU A C 1
ATOM 974 O O . GLU A 1 126 ? 22.008 6.469 -40.474 1.00 87.88 126 GLU A O 1
ATOM 979 N N . PHE A 1 127 ? 23.763 6.933 -39.153 1.00 88.31 127 PHE A N 1
ATOM 980 C CA . PHE A 1 127 ? 23.090 6.682 -37.878 1.00 88.31 127 PHE A CA 1
ATOM 981 C C . PHE A 1 127 ? 22.767 7.952 -37.080 1.00 88.31 127 PHE A C 1
ATOM 983 O O . PHE A 1 127 ? 22.204 7.836 -35.994 1.00 88.31 127 PHE A O 1
ATOM 990 N N . TYR A 1 128 ? 23.064 9.158 -37.580 1.00 88.62 128 TYR A N 1
ATOM 991 C CA . TYR A 1 128 ? 22.827 10.399 -36.824 1.00 88.62 128 TYR A CA 1
ATOM 992 C C . TYR A 1 128 ? 21.358 10.615 -36.449 1.00 88.62 128 TYR A C 1
ATOM 994 O O . TYR A 1 128 ? 21.070 10.882 -35.286 1.00 88.62 128 TYR A O 1
ATOM 1002 N N . GLY A 1 129 ? 20.422 10.423 -37.384 1.00 90.62 129 GLY A N 1
ATOM 1003 C CA . GLY A 1 129 ? 18.994 10.587 -37.083 1.00 90.62 129 GLY A CA 1
ATOM 1004 C C . GLY A 1 129 ? 18.488 9.593 -36.030 1.00 90.62 129 GLY A C 1
ATOM 1005 O O . GLY A 1 129 ? 17.722 9.958 -35.141 1.00 90.62 129 GLY A O 1
ATOM 1006 N N . ALA A 1 130 ? 18.969 8.346 -36.083 1.00 88.81 130 ALA A N 1
ATOM 1007 C CA . ALA A 1 130 ? 18.648 7.332 -35.080 1.00 88.81 130 ALA A CA 1
ATOM 1008 C C . ALA A 1 130 ? 19.272 7.663 -33.712 1.00 88.81 130 ALA A C 1
ATOM 1010 O O . ALA A 1 130 ? 18.606 7.525 -32.687 1.00 88.81 130 ALA A O 1
ATOM 1011 N N . ALA A 1 131 ? 20.513 8.162 -33.692 1.00 89.44 131 ALA A N 1
ATOM 1012 C CA . ALA A 1 131 ? 21.186 8.595 -32.470 1.00 89.44 131 ALA A CA 1
ATOM 1013 C C . ALA A 1 131 ? 20.453 9.753 -31.783 1.00 89.44 131 ALA A C 1
ATOM 1015 O O . ALA A 1 131 ? 20.250 9.709 -30.573 1.00 89.44 131 ALA A O 1
ATOM 1016 N N . GLU A 1 132 ? 20.046 10.778 -32.535 1.00 91.44 132 GLU A N 1
ATOM 1017 C CA . GLU A 1 132 ? 19.313 11.926 -31.988 1.00 91.44 132 GLU A CA 1
ATOM 1018 C C . GLU A 1 132 ? 17.952 11.515 -31.424 1.00 91.44 132 GLU A C 1
ATOM 1020 O O . GLU A 1 132 ? 17.598 11.925 -30.317 1.00 91.44 132 GLU A O 1
ATOM 1025 N N . HIS A 1 133 ? 17.217 10.658 -32.141 1.00 92.56 133 HIS A N 1
ATOM 1026 C CA . HIS A 1 133 ? 15.936 10.134 -31.672 1.00 92.56 133 HIS A CA 1
ATOM 1027 C C . HIS A 1 133 ? 16.085 9.351 -30.358 1.00 92.56 133 HIS A C 1
ATOM 1029 O O . HIS A 1 133 ? 15.330 9.583 -29.413 1.00 92.56 133 HIS A O 1
ATOM 1035 N N . LEU A 1 134 ? 17.080 8.462 -30.269 1.00 92.06 134 LEU A N 1
ATOM 1036 C CA . LEU A 1 134 ? 17.325 7.652 -29.073 1.00 92.06 134 LEU A CA 1
ATOM 1037 C C . LEU A 1 134 ? 17.847 8.481 -27.897 1.00 92.06 134 LEU A C 1
ATOM 1039 O O . LEU A 1 134 ? 17.398 8.283 -26.771 1.00 92.06 134 LEU A O 1
ATOM 1043 N N . LEU A 1 135 ? 18.720 9.462 -28.145 1.00 92.50 135 LEU A N 1
ATOM 1044 C CA . LEU A 1 135 ? 19.162 10.410 -27.119 1.00 92.50 135 LEU A CA 1
ATOM 1045 C C . LEU A 1 135 ? 17.981 11.195 -26.541 1.00 92.50 135 LEU A C 1
ATOM 1047 O O . LEU A 1 135 ? 17.868 11.325 -25.324 1.00 92.50 135 LEU A O 1
ATOM 1051 N N . PHE A 1 136 ? 17.079 11.677 -27.400 1.00 93.62 136 PHE A N 1
ATOM 1052 C CA . PHE A 1 136 ? 15.878 12.384 -26.965 1.00 93.62 136 PHE A CA 1
ATOM 1053 C C . PHE A 1 136 ? 14.924 11.476 -26.177 1.00 93.62 136 PHE A C 1
ATOM 1055 O O . PHE A 1 136 ? 14.414 11.874 -25.127 1.00 93.62 136 PHE A O 1
ATOM 1062 N N . ALA A 1 137 ? 14.698 10.246 -26.649 1.00 92.19 137 ALA A N 1
ATOM 1063 C CA . ALA A 1 137 ? 13.862 9.266 -25.961 1.00 92.19 137 ALA A CA 1
ATOM 1064 C C . ALA A 1 137 ? 14.424 8.908 -24.574 1.00 92.19 137 ALA A C 1
ATOM 1066 O O . ALA A 1 137 ? 13.670 8.859 -23.601 1.00 92.19 137 ALA A O 1
ATOM 1067 N N . ALA A 1 138 ? 15.741 8.736 -24.465 1.00 91.50 138 ALA A N 1
ATOM 1068 C CA . ALA A 1 138 ? 16.428 8.415 -23.221 1.00 91.50 138 ALA A CA 1
ATOM 1069 C C . ALA A 1 138 ? 16.428 9.582 -22.219 1.00 91.50 138 ALA A C 1
ATOM 1071 O O . ALA A 1 138 ? 16.078 9.383 -21.055 1.00 91.50 138 ALA A O 1
ATOM 1072 N N . ASP A 1 139 ? 16.722 10.811 -22.661 1.00 92.50 139 ASP A N 1
ATOM 1073 C CA . ASP A 1 139 ? 16.615 12.009 -21.811 1.00 92.50 139 ASP A CA 1
ATOM 1074 C C . ASP A 1 139 ? 15.177 12.193 -21.298 1.00 92.50 139 ASP A C 1
ATOM 1076 O O . ASP A 1 139 ? 14.949 12.485 -20.120 1.00 92.50 139 ASP A O 1
ATOM 1080 N N . ARG A 1 140 ? 14.181 11.967 -22.165 1.00 92.88 140 ARG A N 1
ATOM 1081 C CA . ARG A 1 140 ? 12.764 12.027 -21.790 1.00 92.88 140 ARG A CA 1
ATOM 1082 C C . ARG A 1 140 ? 12.389 10.928 -20.795 1.00 92.88 140 ARG A C 1
ATOM 1084 O O . ARG A 1 140 ? 11.640 11.206 -19.860 1.00 92.88 140 ARG A O 1
ATOM 1091 N N . ALA A 1 141 ? 12.894 9.707 -20.966 1.00 91.56 141 ALA A N 1
ATOM 1092 C CA . ALA A 1 141 ? 12.659 8.604 -20.036 1.00 91.56 141 ALA A CA 1
ATOM 1093 C C . ALA A 1 141 ? 13.243 8.899 -18.644 1.00 91.56 141 ALA A C 1
ATOM 1095 O O . ALA A 1 141 ? 12.586 8.625 -17.640 1.00 91.56 141 ALA A O 1
ATOM 1096 N N . ILE A 1 142 ? 14.422 9.530 -18.577 1.00 91.62 142 ILE A N 1
ATOM 1097 C CA . ILE A 1 142 ? 15.027 9.989 -17.317 1.00 91.62 142 ILE A CA 1
ATOM 1098 C C . ILE A 1 142 ? 14.189 11.101 -16.680 1.00 91.62 142 ILE A C 1
ATOM 1100 O O . ILE A 1 142 ? 13.925 11.058 -15.479 1.00 91.62 142 ILE A O 1
ATOM 1104 N N . LEU A 1 143 ? 13.735 12.080 -17.466 1.00 92.50 143 LEU A N 1
ATOM 1105 C CA . LEU A 1 143 ? 12.919 13.189 -16.964 1.00 92.50 143 LEU A CA 1
ATOM 1106 C C . LEU A 1 143 ? 11.569 12.707 -16.410 1.00 92.50 143 LEU A C 1
ATOM 1108 O O . LEU A 1 143 ? 11.121 13.169 -15.362 1.00 92.50 143 LEU A O 1
ATOM 1112 N N . LEU A 1 144 ? 10.930 11.765 -17.105 1.00 92.31 144 LEU A N 1
ATOM 1113 C CA . LEU A 1 144 ? 9.637 11.191 -16.722 1.00 92.31 144 LEU A CA 1
ATOM 1114 C C . LEU A 1 144 ? 9.763 10.015 -15.749 1.00 92.31 144 LEU A C 1
ATOM 1116 O O . LEU A 1 144 ? 8.748 9.455 -15.334 1.00 92.31 144 LEU A O 1
ATOM 1120 N N . ALA A 1 145 ? 10.982 9.668 -15.330 1.00 87.50 145 ALA A N 1
ATOM 1121 C CA . ALA A 1 145 ? 11.243 8.545 -14.445 1.00 87.50 145 ALA A CA 1
ATOM 1122 C C . ALA A 1 145 ? 10.339 8.505 -13.201 1.00 87.50 145 ALA A C 1
ATOM 1124 O O . ALA A 1 145 ? 9.898 7.410 -12.869 1.00 87.50 145 ALA A O 1
ATOM 1125 N N . PRO A 1 146 ? 9.980 9.614 -12.521 1.00 87.12 146 PRO A N 1
ATOM 1126 C CA . PRO A 1 146 ? 9.088 9.549 -11.360 1.00 87.12 146 PRO A CA 1
ATOM 1127 C C . PRO A 1 146 ? 7.705 8.948 -11.658 1.00 87.12 146 PRO A C 1
ATOM 1129 O O . PRO A 1 146 ? 7.161 8.248 -10.807 1.00 87.12 146 PRO A O 1
ATOM 1132 N N . SER A 1 147 ? 7.159 9.170 -12.858 1.00 88.12 147 SER A N 1
ATOM 1133 C CA . SER A 1 147 ? 5.822 8.709 -13.263 1.00 88.12 147 SER A CA 1
ATOM 1134 C C . SER A 1 147 ? 5.825 7.494 -14.198 1.00 88.12 147 SER A C 1
ATOM 1136 O O . SER A 1 147 ? 4.776 6.889 -14.396 1.00 88.12 147 SER A O 1
ATOM 1138 N N . SER A 1 148 ? 6.973 7.129 -14.771 1.00 87.62 148 SER A N 1
ATOM 1139 C CA . SER A 1 148 ? 7.098 5.984 -15.684 1.00 87.62 148 SER A CA 1
ATOM 1140 C C . SER A 1 148 ? 7.209 4.645 -14.951 1.00 87.62 148 SER A C 1
ATOM 1142 O O . SER A 1 148 ? 7.740 4.567 -13.833 1.00 87.62 148 SER A O 1
ATOM 1144 N N . THR A 1 149 ? 6.762 3.565 -15.593 1.00 89.38 149 THR A N 1
ATOM 1145 C CA . THR A 1 149 ? 6.955 2.206 -15.068 1.00 89.38 149 THR A CA 1
ATOM 1146 C C . THR A 1 149 ? 8.391 1.724 -15.309 1.00 89.38 149 THR A C 1
ATOM 1148 O O . THR A 1 149 ? 9.110 2.267 -16.148 1.00 89.38 149 THR A O 1
ATOM 1151 N N . VAL A 1 150 ? 8.837 0.695 -14.573 1.00 90.62 150 VAL A N 1
ATOM 1152 C CA . VAL A 1 150 ? 10.161 0.080 -14.808 1.00 90.62 150 VAL A CA 1
ATOM 1153 C C . VAL A 1 150 ? 10.260 -0.483 -16.222 1.00 90.62 150 VAL A C 1
ATOM 1155 O O . VAL A 1 150 ? 11.312 -0.384 -16.841 1.00 90.62 150 VAL A O 1
ATOM 1158 N N . LYS A 1 151 ? 9.159 -1.033 -16.741 1.00 91.19 151 LYS A N 1
ATOM 1159 C CA . LYS A 1 151 ? 9.098 -1.598 -18.087 1.00 91.19 151 LYS A CA 1
ATOM 1160 C C . LYS A 1 151 ? 9.345 -0.536 -19.160 1.00 91.19 151 LYS A C 1
ATOM 1162 O O . LYS A 1 151 ? 10.164 -0.767 -20.035 1.00 91.19 151 LYS A O 1
ATOM 1167 N N . ASP A 1 152 ? 8.719 0.634 -19.039 1.00 90.00 152 ASP A N 1
ATOM 1168 C CA . ASP A 1 152 ? 8.894 1.717 -20.019 1.00 90.00 152 ASP A CA 1
ATOM 1169 C C . ASP A 1 152 ? 10.359 2.177 -20.104 1.00 90.00 152 ASP A C 1
ATOM 1171 O O . ASP A 1 152 ? 10.864 2.487 -21.179 1.00 90.00 152 ASP A O 1
ATOM 1175 N N . ILE A 1 153 ? 11.057 2.205 -18.963 1.00 92.56 153 ILE A N 1
ATOM 1176 C CA . ILE A 1 153 ? 12.477 2.574 -18.890 1.00 92.56 153 ILE A CA 1
ATOM 1177 C C . ILE A 1 153 ? 13.361 1.441 -19.439 1.00 92.56 153 ILE A C 1
ATOM 1179 O O . ILE A 1 153 ? 14.322 1.713 -20.154 1.00 92.56 153 ILE A O 1
ATOM 1183 N N . ASP A 1 154 ? 13.033 0.181 -19.133 1.00 93.50 154 ASP A N 1
ATOM 1184 C CA . ASP A 1 154 ? 13.744 -1.016 -19.612 1.00 93.50 154 ASP A CA 1
ATOM 1185 C C . ASP A 1 154 ? 13.664 -1.158 -21.140 1.00 93.50 154 ASP A C 1
ATOM 1187 O O . ASP A 1 154 ? 14.661 -1.499 -21.774 1.00 93.50 154 ASP A O 1
ATOM 1191 N N . ASP A 1 155 ? 12.510 -0.848 -21.737 1.00 93.44 155 ASP A N 1
ATOM 1192 C CA . ASP A 1 155 ? 12.302 -0.898 -23.188 1.00 93.44 155 ASP A CA 1
ATOM 1193 C C . ASP A 1 155 ? 13.181 0.146 -23.906 1.00 93.44 155 ASP A C 1
ATOM 1195 O O . ASP A 1 155 ? 13.904 -0.198 -24.843 1.00 93.44 155 ASP A O 1
ATOM 1199 N N . VAL A 1 156 ? 13.223 1.389 -23.403 1.00 93.19 156 VAL A N 1
ATOM 1200 C CA . VAL A 1 156 ? 14.114 2.442 -23.933 1.00 93.19 156 VAL A CA 1
ATOM 1201 C C . VAL A 1 156 ? 15.588 2.079 -23.725 1.00 93.19 156 VAL A C 1
ATOM 1203 O O . VAL A 1 156 ? 16.404 2.258 -24.626 1.00 93.19 156 VAL A O 1
ATOM 1206 N N . HIS A 1 157 ? 15.944 1.543 -22.554 1.00 94.50 157 HIS A N 1
ATOM 1207 C CA . HIS A 1 157 ? 17.309 1.105 -22.258 1.00 94.50 157 HIS A CA 1
ATOM 1208 C C . HIS A 1 157 ? 17.786 -0.000 -23.210 1.00 94.50 157 HIS A C 1
ATOM 1210 O O . HIS A 1 157 ? 18.915 0.063 -23.698 1.00 94.50 157 HIS A O 1
ATOM 1216 N N . LYS A 1 158 ? 16.942 -0.997 -23.502 1.00 94.12 158 LYS A N 1
ATOM 1217 C CA . LYS A 1 158 ? 17.257 -2.074 -24.453 1.00 94.12 158 LYS A CA 1
ATOM 1218 C C . LYS A 1 158 ? 17.484 -1.543 -25.858 1.00 94.12 158 LYS A C 1
ATOM 1220 O O . LYS A 1 158 ? 18.538 -1.807 -26.427 1.00 94.12 158 LYS A O 1
ATOM 1225 N N . GLU A 1 159 ? 16.545 -0.754 -26.376 1.00 92.75 159 GLU A N 1
ATOM 1226 C CA . GLU A 1 159 ? 16.650 -0.185 -27.723 1.00 92.75 159 GLU A CA 1
ATOM 1227 C C . GLU A 1 159 ? 17.925 0.662 -27.864 1.00 92.75 159 GLU A C 1
ATOM 1229 O O . GLU A 1 159 ? 18.644 0.581 -28.864 1.00 92.75 159 GLU A O 1
ATOM 1234 N N . PHE A 1 160 ? 18.269 1.423 -26.821 1.00 93.12 160 PHE A N 1
ATOM 1235 C CA . PHE A 1 160 ? 19.469 2.247 -26.832 1.00 93.12 160 PHE A CA 1
ATOM 1236 C C . PHE A 1 160 ? 20.760 1.422 -26.706 1.00 93.12 160 PHE A C 1
ATOM 1238 O O . PHE A 1 160 ? 21.745 1.699 -27.391 1.00 93.12 160 PHE A O 1
ATOM 1245 N N . SER A 1 161 ? 20.762 0.379 -25.876 1.00 92.81 161 SER A N 1
ATOM 1246 C CA . SER A 1 161 ? 21.908 -0.529 -25.728 1.00 92.81 161 SER A CA 1
ATOM 1247 C C . SER A 1 161 ? 22.207 -1.268 -27.034 1.00 92.81 161 SER A C 1
ATOM 1249 O O . SER A 1 161 ? 23.351 -1.292 -27.481 1.00 92.81 161 SER A O 1
ATOM 1251 N N . GLU A 1 162 ? 21.176 -1.795 -27.700 1.00 92.56 162 GLU A N 1
ATOM 1252 C CA . GLU A 1 162 ? 21.297 -2.474 -28.996 1.00 92.56 162 GLU A CA 1
ATOM 1253 C C . GLU A 1 162 ? 21.854 -1.543 -30.080 1.00 92.56 162 GLU A C 1
ATOM 1255 O O . GLU A 1 162 ? 22.687 -1.945 -30.898 1.00 92.56 162 GLU A O 1
ATOM 1260 N N . PHE A 1 163 ? 21.436 -0.275 -30.074 1.00 90.50 163 PHE A N 1
ATOM 1261 C CA . PHE A 1 163 ? 21.990 0.741 -30.962 1.00 90.50 163 PHE A CA 1
ATOM 1262 C C . PHE A 1 163 ? 23.480 0.994 -30.701 1.00 90.50 163 PHE A C 1
ATOM 1264 O O . PHE A 1 163 ? 24.272 1.050 -31.645 1.00 90.50 163 PHE A O 1
ATOM 1271 N N . VAL A 1 164 ? 23.874 1.123 -29.430 1.00 88.00 164 VAL A N 1
ATOM 1272 C CA . VAL A 1 164 ? 25.278 1.312 -29.041 1.00 88.00 164 VAL A CA 1
ATOM 1273 C C . VAL A 1 164 ? 26.124 0.110 -29.455 1.00 88.00 164 VAL A C 1
ATOM 1275 O O . VAL A 1 164 ? 27.175 0.298 -30.066 1.00 88.00 164 VAL A O 1
ATOM 1278 N N . ASP A 1 165 ? 25.655 -1.112 -29.211 1.00 88.88 165 ASP A N 1
ATOM 1279 C CA . ASP A 1 165 ? 26.364 -2.341 -29.584 1.00 88.88 165 ASP A CA 1
ATOM 1280 C C . ASP A 1 165 ? 26.515 -2.497 -31.101 1.00 88.88 165 ASP A C 1
ATOM 1282 O O . ASP A 1 165 ? 27.544 -2.972 -31.581 1.00 88.88 165 ASP A O 1
ATOM 1286 N N . LYS A 1 166 ? 25.523 -2.047 -31.877 1.00 86.62 166 LYS A N 1
ATOM 1287 C CA . LYS A 1 166 ? 25.573 -2.064 -33.344 1.00 86.62 166 LYS A CA 1
ATOM 1288 C C . LYS A 1 166 ? 26.634 -1.120 -33.918 1.00 86.62 166 LYS A C 1
ATOM 1290 O O . LYS A 1 166 ? 27.164 -1.387 -34.995 1.00 86.62 166 LYS A O 1
ATOM 1295 N N . ILE A 1 167 ? 26.913 -0.012 -33.233 1.00 84.62 167 ILE A N 1
ATOM 1296 C CA . ILE A 1 167 ? 27.807 1.054 -33.716 1.00 84.62 167 ILE A CA 1
ATOM 1297 C C . ILE A 1 167 ? 29.202 0.956 -33.099 1.00 84.62 167 ILE A C 1
ATOM 1299 O O . ILE A 1 167 ? 30.168 1.478 -33.663 1.00 84.62 167 ILE A O 1
ATOM 1303 N N . ARG A 1 168 ? 29.337 0.277 -31.957 1.00 80.25 168 ARG A N 1
ATOM 1304 C CA . ARG A 1 168 ? 30.628 0.074 -31.312 1.00 80.25 168 ARG A CA 1
ATOM 1305 C C . ARG A 1 168 ? 31.545 -0.735 -32.249 1.00 80.25 168 ARG A C 1
ATOM 1307 O O . ARG A 1 168 ? 31.175 -1.832 -32.669 1.00 80.25 168 ARG A O 1
ATOM 1314 N N . PRO A 1 169 ? 32.738 -0.221 -32.594 1.00 63.50 169 PRO A N 1
ATOM 1315 C CA . PRO A 1 169 ? 33.698 -0.988 -33.378 1.00 63.50 169 PRO A CA 1
ATOM 1316 C C . PRO A 1 169 ? 34.131 -2.228 -32.581 1.00 63.50 169 PRO A C 1
ATOM 1318 O O . PRO A 1 169 ? 34.390 -2.121 -31.380 1.00 63.50 169 PRO A O 1
ATOM 1321 N N . LYS A 1 170 ? 34.162 -3.391 -33.244 1.00 57.31 170 LYS A N 1
ATOM 1322 C CA . LYS A 1 170 ? 34.729 -4.629 -32.686 1.00 57.31 170 LYS A CA 1
ATOM 1323 C C . LYS A 1 170 ? 36.239 -4.524 -32.522 1.00 57.31 170 LYS A C 1
ATOM 1325 O O . LYS A 1 170 ? 36.876 -3.920 -33.414 1.00 57.31 170 LYS A O 1
#

Organism: Bodo saltans (NCBI:txid75058)

Secondary structure (DSSP, 8-state):
--HHHHHHHHHHHHHHHHHHHHHHHHHHHHHHHHH-S-HHHHHHHHHHHHHHHHHHSTT--HHHHHHHHHHHHHHHHHHH--TTHHHHHHHHHHHHHHHHHHHHHHHHHHHHHHHHHHHT----GGGHHHHHHHHHHHHHHHHTTTTS-HHHHHHHHHHHHHHHHHHS--

Radius of gyration: 33.52 Å; chains: 1; bounding box: 70×31×97 Å

Sequence (170 aa):
MELEPLKREEESKRITILKAAADKVRITLLDRATYSHVDYERRVARGALEKINEAIGTGATSAGIIAATLSAKTVLAGLSTNLGEDDRVSAMEAAAKTERGRKERLLEDLKDLIFTVRHRMRIPPEFYGAAEHLLFAADRAILLAPSSTVKDIDDVHKEFSEFVDKIRPK